Protein AF-A0A8S3K5B5-F1 (afdb_monomer)

InterPro domains:
  IPR002735 Translation initiation factor IF2/IF5 domain [PF01873] (2-99)
  IPR002735 Translation initiation factor IF2/IF5 domain [SM00653] (2-100)
  IPR016189 Translation initiation factor IF2/IF5, N-terminal [SSF100966] (2-68)
  IPR016190 Translation initiation factor IF2/IF5, zinc-binding [SSF75689] (65-104)
  IPR045196 Translation initiation factor IF2/IF5 [PTHR23001] (2-116)

Secondary structure (DSSP, 8-state):
-EEEETTHHHHHHHTTS-HHHHHHHHHHHHTS-EEE-SSSSSEEEES---HHHHHHHHHHHHHHHTS-TTT--S-EEEEEEE-TTS-EEEEEEETTT--EEE--TTT-HHHHHHHHH--

Nearest PDB structures (foldseek):
  8pj3-assembly1_z  TM=8.905E-01  e=2.184E-09  Homo sapiens
  8pj2-assembly1_z  TM=8.895E-01  e=2.322E-09  Homo sapiens
  6fyx-assembly1_m  TM=8.504E-01  e=1.045E-09  Saccharomyces cerevisiae S288C
  8cas-assembly1_m  TM=8.680E-01  e=4.035E-09  Saccharomyces cerevisiae W303
  2e9h-assembly1_A  TM=8.430E-01  e=4.035E-09  Homo sapiens

Organism: NCBI:txid392030

Sequence (119 aa):
MKTILINLSAIAKDLYRPPIYLAQFICYKLSAPVKPSKEQDGYFVNGAHACEKLQNFIYDFIDRYVICSKCDNPETKLSVNKDQKGD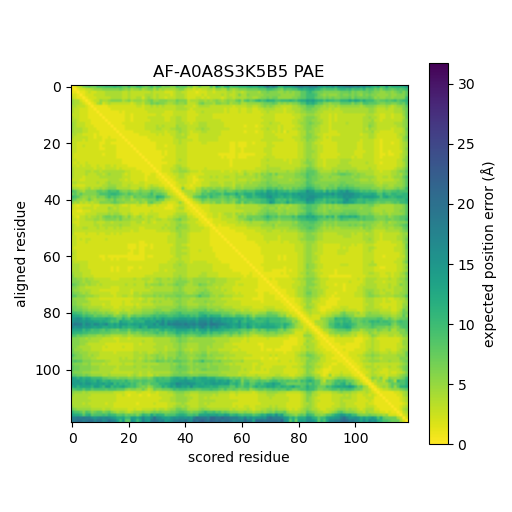VAVHQSCNACGHSRTMDRKADRLTQYIAKHLL

Structure (mmCIF, N/CA/C/O backbone):
data_AF-A0A8S3K5B5-F1
#
_entry.id   AF-A0A8S3K5B5-F1
#
loop_
_atom_site.group_PDB
_atom_site.id
_atom_site.type_symbol
_atom_site.label_atom_id
_atom_site.label_alt_id
_atom_site.label_comp_id
_atom_site.label_asym_id
_atom_site.label_entity_id
_atom_site.label_seq_id
_atom_site.pdbx_PDB_ins_code
_atom_site.Cartn_x
_atom_site.Cartn_y
_atom_site.Cartn_z
_atom_site.occupancy
_atom_site.B_iso_or_equiv
_atom_site.auth_seq_id
_atom_site.auth_comp_id
_atom_site.auth_asym_id
_atom_site.auth_atom_id
_atom_site.pdbx_PDB_model_num
ATOM 1 N N . MET A 1 1 ? 20.879 -6.084 -13.666 1.00 81.94 1 MET A N 1
ATOM 2 C CA . MET A 1 1 ? 19.693 -5.624 -14.426 1.00 81.94 1 MET A CA 1
ATOM 3 C C . MET A 1 1 ? 18.756 -4.870 -13.484 1.00 81.94 1 MET A C 1
ATOM 5 O O . MET A 1 1 ? 18.631 -5.293 -12.337 1.00 81.94 1 MET A O 1
ATOM 9 N N . LYS A 1 2 ? 18.170 -3.749 -13.929 1.00 86.75 2 LYS A N 1
ATOM 10 C CA . LYS A 1 2 ? 17.216 -2.922 -13.162 1.00 86.75 2 LYS A CA 1
ATOM 11 C C . LYS A 1 2 ? 15.865 -2.894 -13.883 1.00 86.75 2 LYS A C 1
ATOM 13 O O . LYS A 1 2 ? 15.857 -2.814 -15.107 1.00 86.75 2 LYS A O 1
ATOM 18 N N . THR A 1 3 ? 14.762 -2.943 -13.139 1.00 89.31 3 THR A N 1
ATOM 19 C CA . THR A 1 3 ? 13.406 -2.731 -13.673 1.00 89.31 3 THR A CA 1
ATOM 20 C C . THR A 1 3 ? 12.921 -1.354 -13.236 1.00 89.31 3 THR A C 1
ATOM 22 O O . THR A 1 3 ? 13.043 -1.011 -12.057 1.00 89.31 3 THR A O 1
ATOM 25 N N . ILE A 1 4 ? 12.403 -0.557 -14.173 1.00 87.12 4 ILE A N 1
ATOM 26 C CA . ILE A 1 4 ? 11.967 0.817 -13.906 1.00 87.12 4 ILE A CA 1
ATOM 27 C C . ILE A 1 4 ? 10.439 0.900 -13.974 1.00 87.12 4 ILE A C 1
ATOM 29 O O . ILE A 1 4 ? 9.824 0.467 -14.943 1.00 87.12 4 ILE A O 1
ATOM 33 N N . LEU A 1 5 ? 9.845 1.445 -12.918 1.00 87.25 5 LEU A N 1
ATOM 34 C CA . LEU A 1 5 ? 8.416 1.621 -12.684 1.00 87.25 5 LEU A CA 1
ATOM 35 C C . LEU A 1 5 ? 8.059 3.090 -12.949 1.00 87.25 5 LEU A C 1
ATOM 37 O O . LEU A 1 5 ? 7.979 3.904 -12.027 1.00 87.25 5 LEU A O 1
ATOM 41 N N . ILE A 1 6 ? 7.909 3.430 -14.228 1.00 85.31 6 ILE A N 1
ATOM 42 C CA . ILE A 1 6 ? 7.739 4.815 -14.704 1.00 85.31 6 ILE A CA 1
ATOM 43 C C . ILE A 1 6 ? 6.385 5.440 -14.343 1.00 85.31 6 ILE A C 1
ATOM 45 O O . ILE A 1 6 ? 6.285 6.641 -14.156 1.00 85.31 6 ILE A O 1
ATOM 49 N N . ASN A 1 7 ? 5.328 4.641 -14.217 1.00 86.31 7 ASN A N 1
ATOM 50 C CA . ASN A 1 7 ? 3.957 5.127 -14.026 1.00 86.31 7 ASN A CA 1
ATOM 51 C C . ASN A 1 7 ? 3.443 4.963 -12.590 1.00 86.31 7 ASN A C 1
ATOM 53 O O . ASN A 1 7 ? 2.275 5.232 -12.320 1.00 86.31 7 ASN A O 1
ATOM 57 N N . LEU A 1 8 ? 4.297 4.535 -11.656 1.00 89.38 8 LEU A N 1
ATOM 58 C CA . LEU A 1 8 ? 3.871 4.209 -10.296 1.00 89.38 8 LEU A CA 1
ATOM 59 C C . LEU A 1 8 ? 3.255 5.414 -9.567 1.00 89.38 8 LEU A C 1
ATOM 61 O O . LEU A 1 8 ? 2.247 5.276 -8.878 1.00 89.38 8 LEU A O 1
ATOM 65 N N . SER A 1 9 ? 3.860 6.594 -9.734 1.00 90.62 9 SER A N 1
ATOM 66 C CA . SER A 1 9 ? 3.399 7.837 -9.111 1.00 90.62 9 SER A CA 1
ATOM 67 C C . SER A 1 9 ? 2.030 8.267 -9.636 1.00 90.62 9 SER A C 1
ATOM 69 O O . SER A 1 9 ? 1.172 8.660 -8.848 1.00 90.62 9 SER A O 1
ATOM 71 N N . ALA A 1 10 ? 1.816 8.146 -10.950 1.00 91.94 10 ALA A N 1
ATOM 72 C CA . ALA A 1 10 ? 0.541 8.453 -11.594 1.00 91.94 10 ALA A CA 1
ATOM 73 C C . ALA A 1 10 ? -0.557 7.495 -11.110 1.00 91.94 10 ALA A C 1
ATOM 75 O O . ALA A 1 10 ? -1.579 7.948 -10.606 1.00 91.94 10 ALA A O 1
ATOM 76 N N . ILE A 1 11 ? -0.285 6.183 -11.131 1.00 93.00 11 ILE A N 1
ATOM 77 C CA . ILE A 1 11 ? -1.226 5.161 -10.650 1.00 93.00 11 ILE A CA 1
ATOM 78 C C . ILE A 1 11 ? -1.615 5.424 -9.194 1.00 93.00 11 ILE A C 1
ATOM 80 O O . ILE A 1 11 ? -2.793 5.434 -8.858 1.00 93.00 11 ILE A O 1
ATOM 84 N N . ALA A 1 12 ? -0.645 5.658 -8.309 1.00 92.94 12 ALA A N 1
ATOM 85 C CA . ALA A 1 12 ? -0.951 5.901 -6.904 1.00 92.94 12 ALA A CA 1
ATOM 86 C C . ALA A 1 12 ? -1.817 7.157 -6.711 1.00 92.94 12 ALA A C 1
ATOM 88 O O . ALA A 1 12 ? -2.752 7.139 -5.909 1.00 92.94 12 ALA A O 1
ATOM 89 N N . LYS A 1 13 ? -1.549 8.217 -7.485 1.00 92.25 13 LYS A N 1
ATOM 90 C CA . LYS A 1 13 ? -2.342 9.449 -7.473 1.00 92.25 13 LYS A CA 1
ATOM 91 C C . LYS A 1 13 ? -3.789 9.199 -7.906 1.00 92.25 13 LYS A C 1
ATOM 93 O O . LYS A 1 13 ? -4.690 9.672 -7.218 1.00 92.25 13 LYS A O 1
ATOM 98 N N . ASP A 1 14 ? -4.002 8.422 -8.964 1.00 94.00 14 ASP A N 1
ATOM 99 C CA . ASP A 1 14 ? -5.340 8.054 -9.451 1.00 94.00 14 ASP A CA 1
ATOM 100 C C . ASP A 1 14 ? -6.102 7.179 -8.442 1.00 94.00 14 ASP A C 1
ATOM 102 O O . ASP A 1 14 ? -7.322 7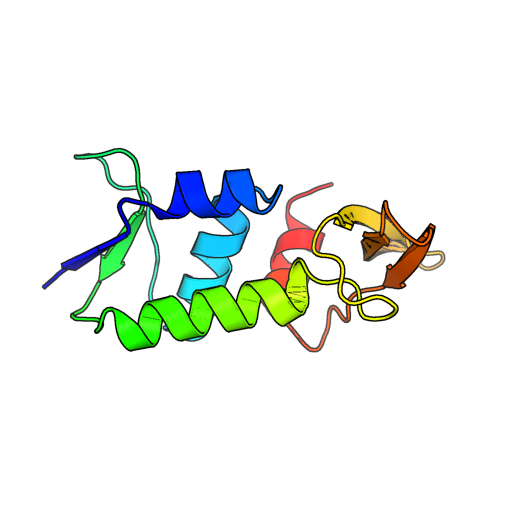.256 -8.328 1.00 94.00 14 ASP A O 1
ATOM 106 N N . LEU A 1 15 ? -5.378 6.399 -7.634 1.00 93.88 15 LEU A N 1
ATOM 107 C CA . LEU A 1 15 ? -5.932 5.613 -6.527 1.00 93.88 15 LEU A CA 1
ATOM 108 C C . LEU A 1 15 ? -6.119 6.424 -5.231 1.00 93.88 15 LEU A C 1
ATOM 110 O O . LEU A 1 15 ? -6.436 5.852 -4.186 1.00 93.88 15 LEU A O 1
ATOM 114 N N . TYR A 1 16 ? -5.884 7.740 -5.257 1.00 92.50 16 TYR A N 1
ATOM 115 C CA . TYR A 1 16 ? -5.894 8.612 -4.077 1.00 92.50 16 TYR A CA 1
ATOM 116 C C . TYR A 1 16 ? -5.008 8.077 -2.939 1.00 92.50 16 TYR A C 1
ATOM 118 O O . TYR A 1 16 ? -5.380 8.091 -1.758 1.00 92.50 16 TYR A O 1
ATOM 126 N N . ARG A 1 17 ? -3.826 7.559 -3.287 1.00 94.12 17 ARG A N 1
ATOM 127 C CA . ARG A 1 17 ? -2.818 7.072 -2.342 1.00 94.12 17 ARG A CA 1
ATOM 128 C C . ARG A 1 17 ? -1.467 7.745 -2.585 1.00 94.12 17 ARG A C 1
ATOM 130 O O . ARG A 1 17 ? -1.075 7.971 -3.726 1.00 94.12 17 ARG A O 1
ATOM 137 N N . PRO A 1 18 ? -0.700 8.028 -1.523 1.00 92.56 18 PRO A N 1
ATOM 138 C CA . PRO A 1 18 ? 0.690 8.433 -1.671 1.00 92.56 18 PRO A CA 1
ATOM 139 C C . PRO A 1 18 ? 1.502 7.388 -2.465 1.00 92.56 18 PRO A C 1
ATOM 141 O O . PRO A 1 18 ? 1.442 6.201 -2.121 1.00 92.56 18 PRO A O 1
ATOM 144 N N . PRO A 1 19 ? 2.320 7.796 -3.459 1.00 92.38 19 PRO A N 1
ATOM 145 C CA . PRO A 1 19 ? 3.162 6.886 -4.248 1.00 92.38 19 PRO A CA 1
ATOM 146 C C . PRO A 1 19 ? 4.049 5.962 -3.413 1.00 92.38 19 PRO A C 1
ATOM 148 O O . PRO A 1 19 ? 4.265 4.801 -3.764 1.00 92.38 19 PRO A O 1
ATOM 151 N N . ILE A 1 20 ? 4.503 6.450 -2.256 1.00 92.00 20 ILE A N 1
ATOM 152 C CA . ILE A 1 20 ? 5.332 5.685 -1.329 1.00 92.00 20 ILE A CA 1
ATOM 153 C C . ILE A 1 20 ? 4.639 4.420 -0.805 1.00 92.00 20 ILE A C 1
ATOM 155 O O . ILE A 1 20 ? 5.318 3.421 -0.591 1.00 92.00 20 ILE A O 1
ATOM 159 N N . TYR A 1 21 ? 3.310 4.400 -0.643 1.00 93.81 21 TYR A N 1
ATOM 160 C CA . TYR A 1 21 ? 2.618 3.196 -0.161 1.00 93.81 21 TYR A CA 1
ATOM 161 C C . TYR A 1 21 ? 2.650 2.084 -1.201 1.00 93.81 21 TYR A C 1
ATOM 163 O O . TYR A 1 21 ? 2.959 0.944 -0.864 1.00 93.81 21 TYR A O 1
ATOM 171 N N . LEU A 1 22 ? 2.391 2.421 -2.465 1.00 93.94 22 LEU A N 1
ATOM 172 C CA . LEU A 1 22 ? 2.446 1.458 -3.559 1.00 93.94 22 LEU A CA 1
ATOM 173 C C . LEU A 1 22 ? 3.887 0.975 -3.794 1.00 93.94 22 LEU A C 1
ATOM 175 O O . LEU A 1 22 ? 4.125 -0.2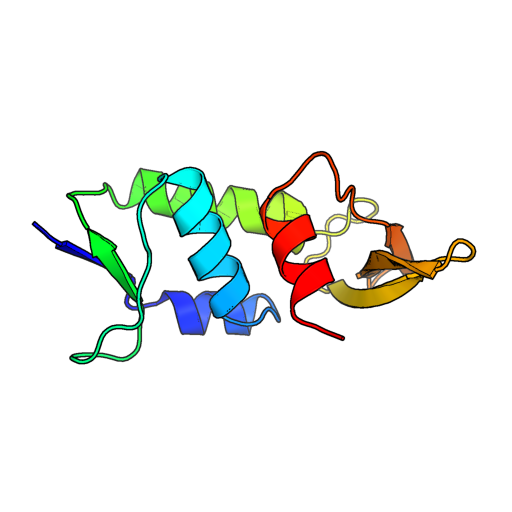25 -3.935 1.00 93.94 22 LEU A O 1
ATOM 179 N N . ALA A 1 23 ? 4.866 1.884 -3.745 1.00 93.56 23 ALA A N 1
ATOM 180 C CA . ALA A 1 23 ? 6.284 1.535 -3.851 1.00 93.56 23 ALA A CA 1
ATOM 181 C C . ALA A 1 23 ? 6.713 0.571 -2.735 1.00 93.56 23 ALA A C 1
ATOM 183 O O . ALA A 1 23 ? 7.386 -0.432 -2.986 1.00 93.56 23 ALA A O 1
ATOM 184 N N . GLN A 1 24 ? 6.276 0.841 -1.504 1.00 93.81 24 GLN A N 1
ATOM 185 C CA . GLN A 1 24 ? 6.613 0.023 -0.350 1.00 93.81 24 GLN A CA 1
ATOM 186 C C . GLN A 1 24 ? 5.874 -1.322 -0.346 1.00 93.81 24 GLN A C 1
ATOM 188 O O . GLN A 1 24 ? 6.452 -2.336 0.046 1.00 93.81 24 GLN A O 1
ATOM 193 N N . PHE A 1 25 ? 4.645 -1.372 -0.861 1.00 94.94 25 PHE A N 1
ATOM 194 C CA . PHE A 1 25 ? 3.933 -2.628 -1.090 1.00 94.94 25 PHE A CA 1
ATOM 195 C C . PHE A 1 25 ? 4.712 -3.547 -2.035 1.00 94.94 25 PHE A C 1
ATOM 197 O O . PHE A 1 25 ? 4.976 -4.705 -1.711 1.00 94.94 25 PHE A O 1
ATOM 204 N N . ILE A 1 26 ? 5.153 -3.007 -3.175 1.00 93.88 26 ILE A N 1
ATOM 205 C CA . ILE A 1 26 ? 5.958 -3.745 -4.154 1.00 93.88 26 ILE A CA 1
ATOM 206 C C . ILE A 1 26 ? 7.296 -4.174 -3.541 1.00 93.88 26 ILE A C 1
ATOM 208 O O . ILE A 1 26 ? 7.711 -5.316 -3.737 1.00 93.88 26 ILE A O 1
ATOM 212 N N . CYS A 1 27 ? 7.936 -3.311 -2.744 1.00 93.81 27 CYS A N 1
ATOM 213 C CA . CYS A 1 27 ? 9.156 -3.639 -2.001 1.00 93.81 27 CYS A CA 1
ATOM 214 C C . CYS A 1 27 ? 8.970 -4.889 -1.129 1.00 93.81 27 CYS A C 1
ATOM 216 O O . CYS A 1 27 ? 9.789 -5.810 -1.169 1.00 93.81 27 CYS A O 1
ATOM 218 N N . TYR A 1 28 ? 7.855 -4.975 -0.399 1.00 94.44 28 TYR A N 1
ATOM 219 C CA . TYR A 1 28 ? 7.544 -6.137 0.429 1.00 94.44 28 TYR A CA 1
ATOM 220 C C . TYR A 1 28 ? 7.204 -7.386 -0.384 1.00 94.44 28 TYR A C 1
ATOM 222 O O . TYR A 1 28 ? 7.686 -8.466 -0.044 1.00 94.44 28 TYR A O 1
ATOM 230 N N . LYS A 1 29 ? 6.430 -7.257 -1.467 1.00 93.94 29 LYS A N 1
ATOM 231 C CA . LYS A 1 29 ? 6.056 -8.391 -2.329 1.00 93.94 29 LYS A CA 1
ATOM 232 C C . LYS A 1 29 ? 7.249 -8.980 -3.080 1.00 93.94 29 LYS A C 1
ATOM 234 O O . LYS A 1 29 ? 7.327 -10.193 -3.250 1.00 93.94 29 LYS A O 1
ATOM 239 N N . LEU A 1 30 ? 8.194 -8.140 -3.494 1.00 92.81 30 LEU A N 1
ATOM 240 C CA . LEU A 1 30 ? 9.424 -8.566 -4.160 1.00 92.81 30 LEU A CA 1
ATOM 241 C C . LEU A 1 30 ? 10.555 -8.910 -3.190 1.00 92.81 30 LEU A C 1
ATOM 243 O O . LEU A 1 30 ? 11.551 -9.484 -3.621 1.00 92.81 30 LEU A O 1
ATOM 247 N N . SER A 1 31 ? 10.423 -8.552 -1.907 1.00 92.44 31 SER A N 1
ATOM 248 C CA . SER A 1 31 ? 11.519 -8.599 -0.927 1.00 92.44 31 SER A CA 1
ATOM 249 C C . SER A 1 31 ? 12.793 -7.922 -1.451 1.00 92.44 31 SER A C 1
ATOM 251 O O . SER A 1 31 ? 13.910 -8.374 -1.205 1.00 92.44 31 SER A O 1
ATOM 253 N N . ALA A 1 32 ? 12.613 -6.837 -2.207 1.00 92.44 32 ALA A N 1
ATOM 254 C CA . ALA A 1 32 ? 13.672 -6.113 -2.893 1.00 92.44 32 ALA A CA 1
ATOM 255 C C . ALA A 1 32 ? 13.453 -4.604 -2.728 1.00 92.44 32 ALA A C 1
ATOM 257 O O . ALA A 1 32 ? 12.321 -4.138 -2.854 1.00 92.44 32 ALA A O 1
ATOM 258 N N . PRO A 1 33 ? 14.513 -3.818 -2.476 1.00 91.12 33 PRO A N 1
ATOM 259 C CA . PRO A 1 33 ? 14.372 -2.390 -2.241 1.00 91.12 33 PRO A CA 1
ATOM 260 C C . PRO A 1 33 ? 13.874 -1.674 -3.500 1.00 91.12 33 PRO A C 1
ATOM 262 O O . PRO A 1 33 ? 14.506 -1.744 -4.557 1.00 91.12 33 PRO A O 1
ATOM 265 N N . VAL A 1 34 ? 12.770 -0.944 -3.350 1.00 92.38 34 VAL A N 1
ATOM 266 C CA . VAL A 1 34 ? 12.235 -0.019 -4.355 1.00 92.38 34 VAL A CA 1
ATOM 267 C C . VAL A 1 34 ? 12.711 1.387 -4.000 1.00 92.38 34 VAL A C 1
ATOM 269 O O . VAL A 1 34 ? 12.549 1.829 -2.863 1.00 92.38 34 VAL A O 1
ATOM 272 N N . LYS A 1 35 ? 13.338 2.085 -4.947 1.00 90.50 35 LYS A N 1
ATOM 273 C CA . LYS A 1 35 ? 13.935 3.411 -4.723 1.00 90.50 35 LYS A CA 1
ATOM 274 C C . LYS A 1 35 ? 13.444 4.413 -5.767 1.00 90.50 35 LYS A C 1
ATOM 276 O O . LYS A 1 35 ? 13.190 4.000 -6.895 1.00 90.50 35 LYS A O 1
ATOM 281 N N . PRO A 1 36 ? 13.340 5.711 -5.440 1.00 89.19 36 PRO A N 1
ATOM 282 C CA . PRO A 1 36 ? 13.071 6.739 -6.439 1.00 89.19 36 PRO A CA 1
ATOM 283 C C . PRO A 1 36 ? 14.154 6.736 -7.522 1.00 89.19 36 PRO A C 1
ATOM 285 O O . PRO A 1 36 ? 15.347 6.608 -7.225 1.00 89.19 36 PRO A O 1
ATOM 288 N N . SER A 1 37 ? 13.740 6.857 -8.776 1.00 85.94 37 SER A N 1
ATOM 289 C CA . SER A 1 37 ? 14.651 7.024 -9.902 1.00 85.94 37 SER A CA 1
ATOM 290 C C . SER A 1 37 ? 15.179 8.460 -9.938 1.00 85.94 37 SER A C 1
ATOM 292 O O . SER A 1 37 ? 14.433 9.410 -9.732 1.00 85.94 37 SER A O 1
ATOM 294 N N . LYS A 1 38 ? 16.484 8.620 -10.187 1.00 81.31 38 LYS A N 1
ATOM 295 C CA . LYS A 1 38 ? 17.112 9.940 -10.393 1.00 81.31 38 LYS A CA 1
ATOM 296 C C . LYS A 1 38 ? 17.023 10.419 -11.845 1.00 81.31 38 LYS A C 1
ATOM 298 O O . LYS A 1 38 ? 17.226 11.594 -12.108 1.00 81.31 38 LYS A O 1
ATOM 303 N N . GLU A 1 39 ? 16.787 9.492 -12.772 1.00 78.00 39 GLU A N 1
ATOM 304 C CA . GLU A 1 39 ? 16.850 9.722 -14.223 1.00 78.00 39 GLU A CA 1
ATOM 305 C C . GLU A 1 39 ? 15.486 10.128 -14.801 1.00 78.00 39 GLU A C 1
ATOM 307 O O . GLU A 1 39 ? 15.416 10.793 -15.826 1.00 78.00 39 GLU A O 1
ATOM 312 N N . GLN A 1 40 ? 14.399 9.709 -14.154 1.00 77.06 40 GLN A N 1
ATOM 313 C CA . GLN A 1 40 ? 13.022 9.904 -14.608 1.00 77.06 40 GLN A CA 1
ATOM 314 C C . GLN A 1 40 ? 12.078 9.867 -13.410 1.00 77.06 40 GLN A C 1
ATOM 316 O O . GLN A 1 40 ? 12.392 9.202 -12.420 1.00 77.06 40 GLN A O 1
ATOM 321 N N . ASP A 1 41 ? 10.938 10.551 -13.510 1.00 76.69 41 ASP A N 1
ATOM 322 C CA . ASP A 1 41 ? 9.914 10.552 -12.465 1.00 76.69 41 ASP A CA 1
ATOM 323 C C . ASP A 1 41 ? 9.301 9.150 -12.338 1.00 76.69 41 ASP A C 1
ATOM 325 O O . ASP A 1 41 ? 8.655 8.647 -13.254 1.00 76.69 41 ASP A O 1
ATOM 329 N N . GLY A 1 42 ? 9.599 8.465 -11.235 1.00 85.00 42 GLY A N 1
ATOM 330 C CA . GLY A 1 42 ? 9.217 7.074 -11.024 1.00 85.00 42 GLY A CA 1
ATOM 331 C C . GLY A 1 42 ? 10.119 6.358 -10.025 1.00 85.00 42 GLY A C 1
ATOM 332 O O . GLY A 1 42 ? 10.946 6.960 -9.336 1.00 85.00 42 GLY A O 1
ATOM 333 N N . TYR A 1 43 ? 9.974 5.038 -9.949 1.00 90.81 43 TYR A N 1
ATOM 334 C CA . TYR A 1 43 ? 10.735 4.192 -9.028 1.00 90.81 43 TYR A CA 1
ATOM 335 C C . TYR A 1 43 ? 11.517 3.128 -9.793 1.00 90.81 43 TYR A C 1
ATOM 337 O O . TYR A 1 43 ? 11.133 2.735 -10.886 1.00 90.81 43 TYR A O 1
ATOM 345 N N . PHE A 1 44 ? 12.604 2.618 -9.227 1.00 91.50 44 PHE A N 1
ATOM 346 C CA . PHE A 1 44 ? 13.302 1.451 -9.755 1.00 91.50 44 PHE A CA 1
ATOM 347 C C . PHE A 1 44 ? 13.448 0.372 -8.687 1.00 91.50 44 PHE A C 1
ATOM 349 O O . PHE A 1 44 ? 13.537 0.653 -7.489 1.00 91.50 44 PHE A O 1
ATOM 356 N N . VAL A 1 45 ? 13.502 -0.875 -9.147 1.00 92.50 45 VAL A N 1
ATOM 357 C CA . VAL A 1 45 ? 13.762 -2.056 -8.328 1.00 92.50 45 VAL A CA 1
ATOM 358 C C . VAL A 1 45 ? 14.868 -2.883 -8.971 1.00 92.50 45 VAL A C 1
ATOM 360 O O . VAL A 1 45 ? 14.955 -3.017 -10.197 1.00 92.50 45 VAL A O 1
ATOM 363 N N . ASN A 1 46 ? 15.752 -3.421 -8.136 1.00 90.75 46 ASN A N 1
ATOM 364 C CA . ASN A 1 46 ? 16.818 -4.296 -8.604 1.00 90.75 46 ASN A CA 1
ATOM 365 C C . ASN A 1 46 ? 16.250 -5.642 -9.073 1.00 90.75 46 ASN A C 1
ATOM 367 O O . ASN A 1 46 ? 15.324 -6.189 -8.471 1.00 90.75 46 ASN A O 1
ATOM 371 N N . GLY A 1 47 ? 16.846 -6.190 -10.131 1.00 89.00 47 GLY A N 1
ATOM 372 C CA . GLY A 1 47 ? 16.413 -7.438 -10.752 1.00 89.00 47 GLY A CA 1
ATOM 373 C C . GLY A 1 47 ? 15.565 -7.223 -12.004 1.00 89.00 47 GLY A C 1
ATOM 374 O O . GLY A 1 47 ? 15.161 -6.104 -12.332 1.00 89.00 47 GLY A O 1
ATOM 375 N N . ALA A 1 48 ? 15.345 -8.321 -12.720 1.00 89.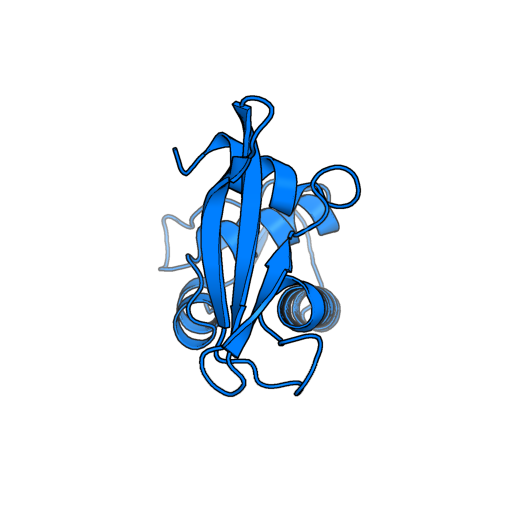44 48 ALA A N 1
ATOM 376 C CA . ALA A 1 48 ? 14.459 -8.390 -13.871 1.00 89.44 48 ALA A CA 1
ATOM 377 C C . ALA A 1 48 ? 13.093 -8.889 -13.396 1.00 89.44 48 ALA A C 1
ATOM 379 O O . ALA A 1 48 ? 12.978 -10.025 -12.938 1.00 89.44 48 ALA A O 1
ATOM 380 N N . HIS A 1 49 ? 12.074 -8.038 -13.479 1.00 90.81 49 HIS A N 1
ATOM 381 C CA . HIS A 1 49 ? 10.713 -8.390 -13.085 1.00 90.81 49 HIS A CA 1
ATOM 382 C C . HIS A 1 49 ? 9.791 -8.229 -14.285 1.00 90.81 49 HIS A C 1
ATOM 384 O O . HIS A 1 49 ? 9.790 -7.186 -14.934 1.00 90.81 49 HIS A O 1
ATOM 390 N N . ALA A 1 50 ? 9.016 -9.271 -14.582 1.00 91.19 50 ALA A N 1
ATOM 391 C CA . ALA A 1 50 ? 8.035 -9.229 -15.657 1.00 91.19 50 ALA A CA 1
ATOM 392 C C . ALA A 1 50 ? 6.917 -8.227 -15.334 1.00 91.19 50 ALA A C 1
ATOM 394 O O . ALA A 1 50 ? 6.494 -8.108 -14.180 1.00 91.19 50 ALA A O 1
ATOM 395 N N . CYS A 1 51 ? 6.414 -7.546 -16.366 1.00 89.31 51 CYS A N 1
ATOM 396 C CA . CYS A 1 51 ? 5.346 -6.556 -16.230 1.00 89.31 51 CYS A CA 1
ATOM 397 C C . CYS A 1 51 ? 4.084 -7.161 -15.591 1.00 89.31 51 CYS A C 1
ATOM 399 O O . CYS A 1 51 ? 3.552 -6.599 -14.640 1.00 89.31 51 CYS A O 1
ATOM 401 N N . GLU A 1 52 ? 3.677 -8.357 -16.025 1.00 93.38 52 GLU A N 1
ATOM 402 C CA . GLU A 1 52 ? 2.503 -9.075 -15.502 1.00 93.38 52 GLU A CA 1
ATOM 403 C C . GLU A 1 52 ? 2.579 -9.295 -13.986 1.00 93.38 52 GLU A C 1
ATOM 405 O O . GLU A 1 52 ? 1.626 -9.049 -13.250 1.00 93.38 52 GLU A O 1
ATOM 410 N N . LYS A 1 53 ? 3.755 -9.689 -13.483 1.00 93.00 53 LYS A N 1
ATOM 411 C CA . LYS A 1 53 ? 3.971 -9.890 -12.046 1.00 93.00 53 LYS A CA 1
ATOM 412 C C . LYS A 1 53 ? 3.810 -8.584 -11.266 1.00 93.00 53 LYS A C 1
ATOM 414 O O . LYS A 1 53 ? 3.233 -8.586 -10.182 1.00 93.00 53 LYS A O 1
ATOM 419 N N . LEU A 1 54 ? 4.319 -7.476 -11.805 1.00 92.25 54 LEU A N 1
ATOM 420 C CA . LEU A 1 54 ? 4.197 -6.156 -11.186 1.00 92.25 54 LEU A CA 1
ATOM 421 C C . LEU A 1 54 ? 2.749 -5.656 -11.206 1.00 92.25 54 LEU A C 1
ATOM 423 O O . LEU A 1 54 ? 2.281 -5.136 -10.197 1.00 92.25 54 LEU A O 1
ATOM 427 N N . GLN A 1 55 ? 2.029 -5.869 -12.308 1.00 92.69 55 GLN A N 1
ATOM 428 C CA . GLN A 1 55 ? 0.604 -5.552 -12.414 1.00 92.69 55 GLN A CA 1
ATOM 429 C C . GLN A 1 55 ? -0.221 -6.327 -11.386 1.00 92.69 55 GLN A C 1
ATOM 431 O O . GLN A 1 55 ? -1.017 -5.722 -10.675 1.00 92.69 55 GLN A O 1
ATOM 436 N N . ASN A 1 56 ? 0.041 -7.625 -11.210 1.00 95.62 56 ASN A N 1
ATOM 437 C CA . ASN A 1 56 ? -0.632 -8.432 -10.190 1.00 95.62 56 ASN A CA 1
ATOM 438 C C . ASN A 1 56 ? -0.443 -7.867 -8.776 1.00 95.62 56 ASN A C 1
ATOM 440 O O . ASN A 1 56 ? -1.377 -7.886 -7.981 1.00 95.62 56 ASN A O 1
ATOM 444 N N . PHE A 1 57 ? 0.728 -7.308 -8.454 1.00 95.06 57 PHE A N 1
ATOM 445 C CA . PHE A 1 57 ? 0.920 -6.631 -7.168 1.00 95.06 57 PHE A CA 1
ATOM 446 C C . PHE A 1 57 ? 0.156 -5.313 -7.061 1.00 95.06 57 PHE A C 1
ATOM 448 O O . PHE A 1 57 ? -0.275 -4.959 -5.969 1.00 95.06 57 PHE A O 1
ATOM 455 N N . ILE A 1 58 ? -0.027 -4.585 -8.160 1.00 94.06 58 ILE A N 1
ATOM 456 C CA . ILE A 1 58 ? -0.837 -3.364 -8.162 1.00 94.06 58 ILE A CA 1
ATOM 457 C C . ILE A 1 58 ? -2.312 -3.714 -7.932 1.00 94.06 58 ILE A C 1
ATOM 459 O O . ILE A 1 58 ? -2.945 -3.087 -7.089 1.00 94.06 58 ILE A O 1
ATOM 463 N N . TYR A 1 59 ? -2.841 -4.744 -8.596 1.00 95.12 59 TYR A N 1
ATOM 464 C CA . TYR A 1 59 ? -4.205 -5.224 -8.346 1.00 95.12 59 TYR A CA 1
ATOM 465 C C . TYR A 1 59 ? -4.386 -5.692 -6.900 1.00 95.12 59 TYR A C 1
ATOM 467 O O . TYR A 1 59 ? -5.304 -5.254 -6.214 1.00 95.12 59 TYR A O 1
ATOM 475 N N . ASP A 1 60 ? -3.429 -6.463 -6.385 1.00 95.44 60 ASP A N 1
ATOM 476 C CA . ASP A 1 60 ? -3.442 -6.922 -4.997 1.00 95.44 60 ASP A CA 1
ATOM 477 C C . ASP A 1 60 ? -3.383 -5.762 -3.980 1.00 95.44 60 ASP A C 1
ATOM 479 O O . ASP A 1 60 ? -3.941 -5.837 -2.884 1.00 95.44 60 ASP A O 1
ATOM 483 N N . PHE A 1 61 ? -2.717 -4.660 -4.335 1.00 95.62 61 PHE A N 1
ATOM 484 C CA . PHE A 1 61 ? -2.737 -3.431 -3.547 1.00 95.62 61 PHE A CA 1
ATOM 485 C C . PHE A 1 61 ? -4.109 -2.750 -3.597 1.00 95.62 61 PHE A C 1
ATOM 487 O O . PHE A 1 61 ? -4.603 -2.312 -2.558 1.00 95.62 61 PHE A O 1
ATOM 494 N N . ILE A 1 62 ? -4.724 -2.663 -4.778 1.00 95.88 62 ILE A N 1
ATOM 495 C CA . ILE A 1 62 ? -6.041 -2.046 -4.976 1.00 95.88 62 ILE A CA 1
ATOM 496 C C . ILE A 1 62 ? -7.098 -2.769 -4.136 1.00 95.88 62 ILE A C 1
ATOM 498 O O . ILE A 1 62 ? -7.780 -2.128 -3.332 1.00 95.88 62 ILE A O 1
ATOM 502 N N . ASP A 1 63 ? -7.163 -4.094 -4.232 1.00 94.44 63 ASP A N 1
ATOM 503 C CA . ASP A 1 63 ? -8.148 -4.909 -3.513 1.00 94.44 63 ASP A CA 1
ATOM 504 C C . ASP A 1 63 ? -8.027 -4.755 -1.991 1.00 94.44 63 ASP A C 1
ATOM 506 O O . ASP A 1 63 ? -9.020 -4.700 -1.261 1.00 94.44 63 ASP A O 1
ATOM 510 N N . ARG A 1 64 ? -6.794 -4.641 -1.482 1.00 92.31 64 ARG A N 1
ATOM 511 C CA . ARG A 1 64 ? -6.546 -4.554 -0.037 1.00 92.31 64 ARG A CA 1
ATOM 512 C C . ARG A 1 64 ? -6.671 -3.138 0.511 1.00 92.31 64 ARG A C 1
ATOM 514 O O . ARG A 1 64 ? -7.239 -2.959 1.585 1.00 92.31 64 ARG A O 1
ATOM 521 N N . TYR A 1 65 ? -6.122 -2.142 -0.181 1.00 93.62 65 TYR A N 1
ATOM 522 C CA . TYR A 1 65 ? -5.878 -0.802 0.368 1.00 93.62 65 TYR A CA 1
ATOM 523 C C . TYR A 1 65 ? -6.703 0.313 -0.271 1.00 93.62 65 TYR A C 1
ATOM 525 O O . TYR A 1 65 ? -6.664 1.449 0.221 1.00 93.62 65 TYR A O 1
ATOM 533 N N . VAL A 1 66 ? -7.438 0.021 -1.344 1.00 95.62 66 VAL A N 1
ATOM 534 C CA . VAL A 1 66 ? -8.209 1.018 -2.098 1.00 95.62 66 VAL A CA 1
ATOM 535 C C . VAL A 1 66 ? -9.692 0.673 -2.104 1.00 95.62 66 VAL A C 1
ATOM 537 O O . VAL A 1 66 ? -10.501 1.514 -1.726 1.00 95.62 66 VAL A O 1
ATOM 540 N N . ILE A 1 67 ? -10.058 -0.557 -2.446 1.00 95.31 67 ILE A N 1
ATOM 541 C CA . ILE A 1 67 ? -11.460 -0.961 -2.561 1.00 95.31 67 ILE A CA 1
ATOM 542 C C . ILE A 1 67 ? -12.126 -1.057 -1.180 1.00 95.31 67 ILE A C 1
ATOM 544 O O . ILE A 1 67 ? -11.523 -1.477 -0.185 1.00 95.31 67 ILE A O 1
ATOM 548 N N . CYS A 1 68 ? -13.382 -0.613 -1.102 1.00 96.00 68 CYS A N 1
ATOM 549 C CA . CYS A 1 68 ? -14.222 -0.770 0.078 1.00 96.00 68 CYS A CA 1
ATOM 550 C C . CYS A 1 68 ? -14.756 -2.203 0.185 1.00 96.00 68 CYS A C 1
ATOM 552 O O . CYS A 1 68 ? -15.482 -2.647 -0.691 1.00 96.00 68 CYS A O 1
ATOM 554 N N . SER A 1 69 ? -14.549 -2.875 1.319 1.00 93.44 69 SER A N 1
ATOM 555 C CA . SER A 1 69 ? -15.043 -4.245 1.554 1.00 93.44 69 SER A CA 1
ATOM 556 C C . SER A 1 69 ? -16.564 -4.410 1.670 1.00 93.44 69 SER A C 1
ATOM 558 O O . SER A 1 69 ? -17.024 -5.502 1.988 1.00 93.44 69 SER A O 1
ATOM 560 N N . LYS A 1 70 ? -17.344 -3.332 1.530 1.00 95.75 70 LYS A N 1
ATOM 561 C CA . LYS A 1 70 ? -18.810 -3.370 1.638 1.00 95.75 70 LYS A CA 1
ATOM 562 C C . LYS A 1 70 ? -19.512 -3.126 0.303 1.00 95.75 70 LYS A C 1
ATOM 564 O O . LYS A 1 70 ? -20.551 -3.726 0.062 1.00 95.75 70 LYS A O 1
ATOM 569 N N . CYS A 1 71 ? -19.011 -2.195 -0.504 1.00 96.06 71 CYS A N 1
ATOM 570 C CA . CYS A 1 71 ? -19.665 -1.764 -1.744 1.00 96.06 71 CYS A CA 1
ATOM 571 C C . CYS A 1 71 ? -18.735 -1.779 -2.962 1.00 96.06 71 CYS A C 1
ATOM 573 O O . CYS A 1 71 ? -19.100 -1.231 -3.996 1.00 96.06 71 CYS A O 1
ATOM 575 N N . ASP A 1 72 ? -17.522 -2.311 -2.807 1.00 95.31 72 ASP A N 1
ATOM 576 C CA . ASP A 1 72 ? -16.502 -2.459 -3.847 1.00 95.31 72 ASP A CA 1
ATOM 577 C C . ASP A 1 72 ? -16.097 -1.163 -4.574 1.00 95.31 72 ASP A C 1
ATOM 579 O O . ASP A 1 72 ? -15.441 -1.179 -5.613 1.00 95.31 72 ASP A O 1
ATOM 583 N N . ASN A 1 73 ? -16.427 -0.006 -3.997 1.00 94.81 73 ASN A N 1
ATOM 584 C CA . ASN A 1 73 ? -16.061 1.288 -4.556 1.00 94.81 73 ASN A CA 1
ATOM 585 C C . ASN A 1 73 ? -14.602 1.651 -4.180 1.00 94.81 73 ASN A C 1
ATOM 587 O O . ASN A 1 73 ? -14.240 1.539 -3.000 1.00 94.81 73 ASN A O 1
ATOM 591 N N . PRO A 1 74 ? -13.763 2.096 -5.139 1.00 94.31 74 PRO A N 1
ATOM 592 C CA . PRO A 1 74 ? -12.365 2.467 -4.894 1.00 94.31 74 PRO A CA 1
ATOM 593 C C . PRO A 1 74 ? -12.188 3.823 -4.189 1.00 94.31 74 PRO A C 1
ATOM 595 O O . PRO A 1 74 ? -11.094 4.136 -3.717 1.00 94.31 74 PRO A O 1
ATOM 598 N N . GLU A 1 75 ? -13.238 4.637 -4.074 1.00 93.50 75 GLU A N 1
ATOM 599 C CA . GLU A 1 75 ? -13.197 5.946 -3.420 1.00 93.50 75 GLU A CA 1
ATOM 600 C C . GLU A 1 75 ? -13.199 5.814 -1.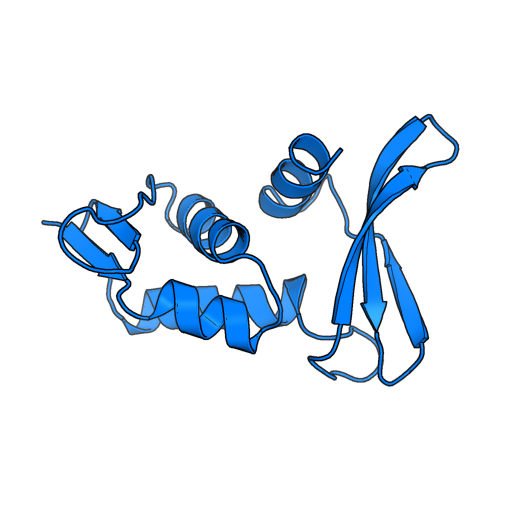893 1.00 93.50 75 GLU A C 1
ATOM 602 O O . GLU A 1 75 ? -14.200 6.011 -1.192 1.00 93.50 75 GLU A O 1
ATOM 607 N N . THR A 1 76 ? -12.032 5.481 -1.355 1.00 95.62 76 THR A N 1
ATOM 608 C CA . THR A 1 76 ? -11.809 5.367 0.084 1.00 95.62 76 THR A CA 1
ATOM 609 C C . THR A 1 76 ? -10.645 6.237 0.539 1.00 95.62 76 THR A C 1
ATOM 611 O O . THR A 1 76 ? -9.720 6.528 -0.222 1.00 95.62 76 THR A O 1
ATOM 614 N N . LYS A 1 77 ? -10.653 6.632 1.810 1.00 93.88 77 LYS A N 1
ATOM 615 C CA . LYS A 1 77 ? -9.574 7.376 2.466 1.00 93.88 77 LYS A CA 1
ATOM 616 C C . LYS A 1 77 ? -8.934 6.519 3.548 1.00 93.88 77 LYS A C 1
ATOM 618 O O . LYS A 1 77 ? -9.629 5.780 4.238 1.00 93.88 77 LYS A O 1
ATOM 623 N N . LEU A 1 78 ? -7.615 6.636 3.697 1.00 92.38 78 LEU A N 1
ATOM 624 C CA . LEU A 1 78 ? -6.886 6.065 4.827 1.00 92.38 78 LEU A CA 1
ATOM 625 C C . LEU A 1 78 ? -6.594 7.163 5.849 1.00 92.38 78 LEU A C 1
ATOM 627 O O . LEU A 1 78 ? -6.125 8.238 5.483 1.00 92.38 78 LEU A O 1
ATOM 631 N N . SER A 1 79 ? -6.846 6.879 7.121 1.00 90.81 79 SER A N 1
ATOM 632 C CA . SER A 1 79 ? -6.531 7.758 8.247 1.00 90.81 79 SER A CA 1
ATOM 633 C C . SER A 1 79 ? -5.810 6.975 9.333 1.00 90.81 79 SER A C 1
ATOM 635 O O . SER A 1 79 ? -6.141 5.815 9.580 1.00 90.81 79 SER A O 1
ATOM 637 N N . VA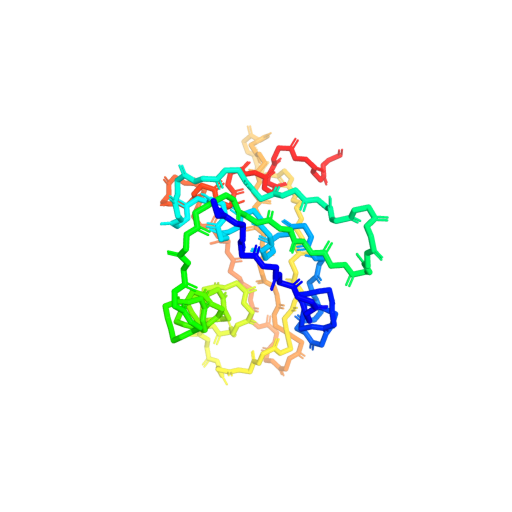L A 1 80 ? -4.854 7.608 10.002 1.00 89.69 80 VAL A N 1
ATOM 638 C CA . VAL A 1 80 ? -4.102 7.002 11.101 1.00 89.69 80 VAL A CA 1
ATOM 639 C C . VAL A 1 80 ? -4.512 7.678 12.399 1.00 89.69 80 VAL A C 1
ATOM 641 O O . VAL A 1 80 ? -4.381 8.889 12.524 1.00 89.69 80 VAL A O 1
ATOM 644 N N . ASN A 1 81 ? -5.020 6.897 13.350 1.00 87.88 81 ASN A N 1
ATOM 645 C CA . ASN A 1 81 ? -5.473 7.384 14.651 1.00 87.88 81 ASN A CA 1
ATOM 646 C C . ASN A 1 81 ? -4.885 6.516 15.763 1.00 87.88 81 ASN A C 1
ATOM 648 O O . ASN A 1 81 ? -4.501 5.370 15.533 1.00 87.88 81 ASN A O 1
ATOM 652 N N . LYS A 1 82 ? -4.840 7.045 16.985 1.00 84.81 82 LYS A N 1
ATOM 653 C CA . LYS A 1 82 ? -4.593 6.220 18.170 1.00 84.81 82 LYS A CA 1
ATOM 654 C C . LYS A 1 82 ? -5.904 5.563 18.588 1.00 84.81 82 LYS A C 1
ATOM 656 O O . LYS A 1 82 ? -6.935 6.231 18.647 1.00 84.81 82 LYS A O 1
ATOM 661 N N . ASP A 1 83 ? -5.865 4.269 18.854 1.00 77.56 83 ASP A N 1
ATOM 662 C CA . ASP A 1 83 ? -6.981 3.559 19.454 1.00 77.56 83 ASP A CA 1
ATOM 663 C C . ASP A 1 83 ? -7.095 3.881 20.956 1.00 77.56 83 ASP A C 1
ATOM 665 O O . ASP A 1 83 ? -6.287 4.613 21.536 1.00 77.56 83 ASP A O 1
ATOM 669 N N . GLN A 1 84 ? -8.116 3.323 21.607 1.00 73.88 84 GLN A N 1
ATOM 670 C CA . GLN A 1 84 ? -8.385 3.550 23.032 1.00 73.88 84 GLN A CA 1
ATOM 671 C C . GLN A 1 84 ? -7.268 3.045 23.961 1.00 73.88 84 GLN A C 1
ATOM 673 O O . GLN A 1 84 ? -7.196 3.467 25.111 1.00 73.88 84 GLN A O 1
ATOM 678 N N . LYS A 1 85 ? -6.401 2.146 23.481 1.00 76.31 85 LYS A N 1
ATOM 679 C CA . LYS A 1 85 ? -5.250 1.605 24.217 1.00 76.31 85 LYS A CA 1
ATOM 680 C C . LYS A 1 85 ? -3.973 2.410 23.951 1.00 76.31 85 LYS A C 1
ATOM 682 O O . LYS A 1 85 ? -2.928 2.090 24.509 1.00 76.31 85 LYS A O 1
ATOM 687 N N . GLY A 1 86 ? -4.059 3.459 23.130 1.00 74.62 86 GLY A N 1
ATOM 688 C CA . GLY A 1 86 ? -2.931 4.287 22.715 1.0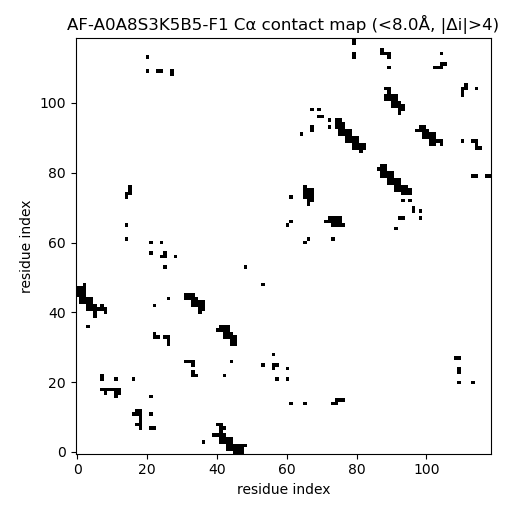0 74.62 86 GLY A CA 1
ATOM 689 C C . GLY A 1 86 ? -2.123 3.697 21.556 1.00 74.62 86 GLY A C 1
ATOM 690 O O . GLY A 1 86 ? -1.121 4.296 21.162 1.00 74.62 86 GLY A O 1
ATOM 691 N N . ASP A 1 87 ? -2.549 2.563 20.994 1.00 80.06 87 ASP A N 1
ATOM 692 C CA . ASP A 1 87 ? -1.908 1.921 19.851 1.00 80.06 87 ASP A CA 1
ATOM 693 C C . ASP A 1 87 ? -2.303 2.618 18.547 1.00 80.06 87 ASP A C 1
ATOM 695 O O . ASP A 1 87 ? -3.440 3.036 18.350 1.00 80.06 87 ASP A O 1
ATOM 699 N N . VAL A 1 88 ? -1.361 2.732 17.611 1.00 84.81 88 VAL A N 1
ATOM 700 C CA . VAL A 1 88 ? -1.638 3.359 16.315 1.00 84.81 88 VAL A CA 1
ATOM 701 C C . VAL A 1 88 ? -2.385 2.387 15.405 1.00 84.81 88 VAL A C 1
ATOM 703 O O . VAL A 1 88 ? -1.866 1.316 15.067 1.00 84.81 88 VAL A O 1
ATOM 706 N N . ALA A 1 89 ? -3.583 2.787 14.991 1.00 87.06 89 ALA A N 1
ATOM 707 C CA . ALA A 1 89 ? -4.477 2.061 14.108 1.00 87.06 89 ALA A CA 1
ATOM 708 C C . ALA A 1 89 ? -4.651 2.800 12.774 1.00 87.06 89 ALA A C 1
ATOM 710 O O . ALA A 1 89 ? -4.770 4.025 12.712 1.00 87.06 89 ALA A O 1
ATOM 711 N N . VAL A 1 90 ? -4.677 2.030 11.687 1.00 91.06 90 VAL A N 1
ATOM 712 C CA . VAL A 1 90 ? -4.978 2.534 10.345 1.00 91.06 90 VAL A CA 1
ATOM 713 C C . VAL A 1 90 ? -6.439 2.226 10.057 1.00 91.06 90 VAL A C 1
ATOM 715 O O . VAL A 1 90 ? -6.854 1.070 10.114 1.00 91.06 90 VAL A O 1
ATOM 718 N N . HIS A 1 91 ? -7.215 3.245 9.723 1.00 92.44 91 HIS A N 1
ATOM 719 C CA . HIS A 1 91 ? -8.617 3.116 9.354 1.00 92.44 91 HIS A CA 1
ATOM 720 C C . HIS A 1 91 ? -8.798 3.431 7.876 1.00 92.44 91 HIS A C 1
ATOM 722 O O . HIS A 1 91 ? -8.157 4.337 7.348 1.00 92.44 91 HIS A O 1
ATOM 728 N N . GLN A 1 92 ? -9.691 2.694 7.226 1.00 94.38 92 GLN A N 1
ATOM 729 C CA . GLN A 1 92 ? -10.175 2.999 5.889 1.00 94.38 92 GLN A CA 1
ATOM 730 C C . GLN A 1 92 ? -11.635 3.423 5.988 1.00 94.38 92 GLN A C 1
ATOM 732 O O . GLN A 1 92 ? -12.443 2.677 6.539 1.00 94.38 92 GLN A O 1
ATOM 737 N N . SER A 1 93 ? -11.975 4.580 5.43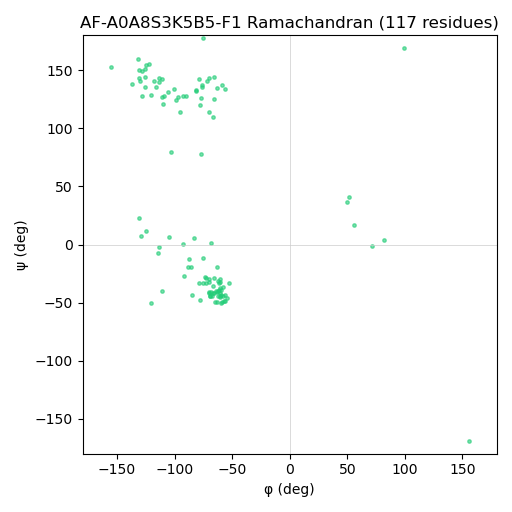0 1.00 95.38 93 SER A N 1
ATOM 738 C CA . SER A 1 93 ? -13.347 5.077 5.320 1.00 95.38 93 SER A CA 1
ATOM 739 C C . SER A 1 93 ? -13.753 5.195 3.854 1.00 95.38 93 SER A C 1
ATOM 741 O O . SER A 1 93 ? -12.981 5.653 3.014 1.00 95.38 93 SER A O 1
ATOM 743 N N . CYS A 1 94 ? -14.956 4.741 3.520 1.00 96.94 94 CYS A N 1
ATOM 744 C CA . CYS A 1 94 ? -15.503 4.820 2.171 1.00 96.94 94 CYS A CA 1
ATOM 745 C C . CYS A 1 94 ? -16.331 6.092 1.994 1.00 96.94 94 CYS A C 1
ATOM 747 O O . CYS A 1 94 ? -17.260 6.330 2.767 1.00 96.94 94 CYS A O 1
ATOM 749 N N . ASN A 1 95 ? -16.039 6.866 0.946 1.00 94.56 95 ASN A N 1
ATOM 750 C CA . ASN A 1 95 ? -16.795 8.080 0.638 1.00 94.56 95 ASN A CA 1
ATOM 751 C C . ASN A 1 95 ? -18.179 7.762 0.052 1.00 94.56 95 ASN A C 1
ATOM 753 O O . ASN A 1 95 ? -19.106 8.542 0.238 1.00 94.56 95 ASN A O 1
ATOM 757 N N . ALA A 1 96 ? -18.333 6.617 -0.621 1.00 95.12 96 ALA A N 1
ATOM 758 C CA . ALA A 1 96 ? -19.580 6.247 -1.285 1.00 95.12 96 ALA A CA 1
ATOM 759 C C . ALA A 1 96 ? -20.654 5.723 -0.313 1.00 95.12 96 ALA A C 1
ATOM 761 O O . ALA A 1 96 ? -21.802 6.148 -0.378 1.00 95.12 96 ALA A O 1
ATOM 762 N N . CYS A 1 97 ? -20.304 4.798 0.593 1.00 96.38 97 CYS A N 1
ATOM 763 C CA . CYS A 1 97 ? -21.280 4.153 1.489 1.00 96.38 97 CYS A CA 1
ATOM 764 C C . CYS A 1 97 ? -21.114 4.494 2.980 1.00 96.38 97 CYS A C 1
ATOM 766 O O . CYS A 1 97 ? -21.859 3.972 3.811 1.00 96.38 97 CYS A O 1
ATOM 768 N N . GLY A 1 98 ? -20.106 5.294 3.344 1.00 94.56 98 GLY A N 1
ATOM 769 C CA . GLY A 1 98 ? -19.802 5.662 4.732 1.00 94.56 98 GLY A CA 1
ATOM 770 C C . GLY A 1 98 ? -19.218 4.535 5.593 1.00 94.56 98 GLY A C 1
ATOM 771 O O . GLY A 1 98 ? -18.903 4.753 6.763 1.00 94.56 98 GLY A O 1
ATOM 772 N N . HIS A 1 99 ? -19.050 3.323 5.051 1.00 95.81 99 HIS A N 1
ATOM 773 C CA . HIS A 1 99 ? -18.464 2.215 5.799 1.00 95.81 99 HIS A CA 1
ATOM 774 C C . HIS A 1 99 ? -17.021 2.530 6.191 1.00 95.81 99 HIS A C 1
ATOM 776 O O . HIS A 1 99 ? -16.232 2.998 5.369 1.00 95.81 99 HIS A O 1
ATOM 782 N N . SER A 1 100 ? -16.682 2.240 7.444 1.00 93.00 100 SER A N 1
ATOM 783 C CA . SER A 1 100 ? -15.333 2.396 7.970 1.00 93.00 100 SER A CA 1
ATOM 784 C C . SER A 1 100 ? -14.868 1.085 8.581 1.00 93.00 100 SER A C 1
ATOM 786 O O . SER A 1 100 ? -15.620 0.439 9.311 1.00 93.00 100 SER A O 1
ATOM 788 N N . ARG A 1 101 ? -13.625 0.701 8.291 1.00 91.81 101 ARG A N 1
ATOM 789 C CA . ARG A 1 101 ? -12.983 -0.488 8.857 1.00 91.81 101 ARG A CA 1
ATOM 790 C C . ARG A 1 101 ? -11.604 -0.155 9.402 1.00 91.81 101 ARG A C 1
ATOM 792 O O . ARG A 1 101 ? -10.917 0.727 8.890 1.00 91.81 101 ARG A O 1
ATOM 799 N N . THR A 1 102 ? -11.190 -0.892 10.421 1.00 91.31 102 THR A N 1
ATOM 800 C CA . THR A 1 102 ? -9.818 -0.854 10.929 1.00 91.31 102 THR A CA 1
ATOM 801 C C . THR A 1 102 ? -8.999 -1.906 10.193 1.00 91.31 102 THR A C 1
ATOM 803 O O . THR A 1 102 ? -9.400 -3.065 10.118 1.00 91.31 102 THR A O 1
ATOM 806 N N . MET A 1 103 ? -7.865 -1.503 9.630 1.00 89.25 103 MET A N 1
ATOM 807 C CA . MET A 1 103 ? -6.952 -2.392 8.918 1.00 89.25 103 MET A CA 1
ATOM 808 C C . MET A 1 103 ? -6.148 -3.220 9.923 1.00 89.25 103 MET A C 1
ATOM 810 O O . MET A 1 103 ? -5.628 -2.682 10.904 1.00 89.25 103 MET A O 1
ATOM 814 N N . ASP A 1 104 ? -6.002 -4.521 9.668 1.00 81.81 104 ASP A N 1
ATOM 815 C CA . ASP A 1 104 ? -5.205 -5.390 10.534 1.00 81.81 104 ASP A CA 1
ATOM 816 C C . ASP A 1 104 ? -3.708 -5.067 10.398 1.00 81.81 104 ASP A C 1
ATOM 818 O O . ASP A 1 104 ? -3.078 -5.265 9.354 1.00 81.81 104 ASP A O 1
ATOM 822 N N . ARG A 1 105 ? -3.125 -4.560 11.487 1.00 73.56 105 ARG A N 1
ATOM 823 C CA . ARG A 1 105 ? -1.701 -4.228 11.587 1.00 73.56 105 ARG A CA 1
ATOM 824 C C . ARG A 1 105 ? -0.813 -5.472 11.666 1.00 73.56 105 ARG A C 1
ATOM 826 O O . ARG A 1 105 ? 0.342 -5.410 11.259 1.00 73.56 105 ARG A O 1
ATOM 833 N N . LYS A 1 106 ? -1.290 -6.594 12.205 1.00 72.94 106 LYS A N 1
ATOM 834 C CA . LYS A 1 106 ? -0.464 -7.803 12.369 1.00 72.94 106 LYS A CA 1
ATOM 835 C C . LYS A 1 106 ? -0.328 -8.572 11.061 1.00 72.94 106 LYS A C 1
ATOM 837 O O . LYS A 1 106 ? 0.733 -9.138 10.813 1.00 72.94 106 LYS A O 1
ATOM 842 N N . ALA A 1 107 ? -1.365 -8.542 10.228 1.00 75.12 107 ALA A N 1
ATOM 843 C CA . ALA A 1 107 ? -1.405 -9.305 8.988 1.00 75.12 107 ALA A CA 1
ATOM 844 C C . ALA A 1 107 ? -0.540 -8.716 7.861 1.00 75.12 107 ALA A C 1
ATOM 846 O O . ALA A 1 107 ? 0.016 -9.481 7.075 1.00 75.12 107 ALA A O 1
ATOM 847 N N . ASP A 1 108 ? -0.394 -7.386 7.770 1.00 84.00 108 ASP A N 1
ATOM 848 C CA . ASP A 1 108 ? 0.254 -6.756 6.611 1.00 84.00 108 ASP A CA 1
ATOM 849 C C . ASP A 1 108 ? 1.386 -5.783 6.985 1.00 84.00 108 ASP A C 1
ATOM 851 O O . ASP A 1 108 ? 1.221 -4.845 7.773 1.00 84.00 108 ASP A O 1
ATOM 855 N N . ARG A 1 109 ? 2.558 -5.994 6.369 1.00 90.19 109 ARG A N 1
ATOM 856 C CA . ARG A 1 109 ? 3.760 -5.165 6.540 1.00 90.19 109 ARG A CA 1
ATOM 857 C C . ARG A 1 109 ? 3.528 -3.719 6.106 1.00 90.19 109 ARG A C 1
ATOM 859 O O . ARG A 1 109 ? 4.099 -2.818 6.721 1.00 90.19 109 ARG A O 1
ATOM 866 N N . LEU A 1 110 ? 2.692 -3.475 5.094 1.00 92.56 110 LEU A N 1
ATOM 867 C CA . LEU A 1 110 ? 2.381 -2.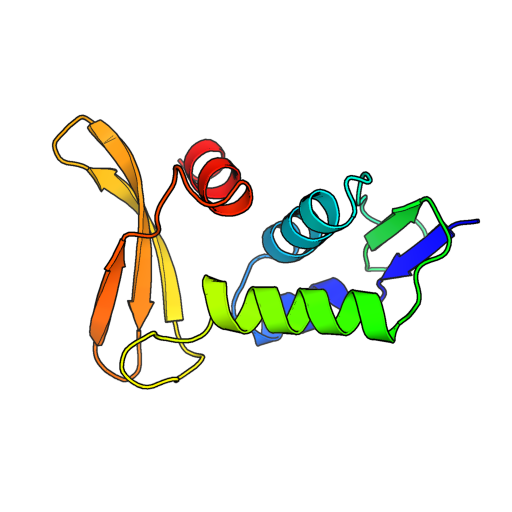111 4.677 1.00 92.56 110 LEU A CA 1
ATOM 868 C C . LEU A 1 110 ? 1.533 -1.389 5.727 1.00 92.56 110 LEU A C 1
ATOM 870 O O . LEU A 1 110 ? 1.831 -0.242 6.051 1.00 92.56 110 LEU A O 1
ATOM 874 N N . THR A 1 111 ? 0.546 -2.054 6.331 1.00 91.31 111 THR A N 1
ATOM 875 C CA . THR A 1 111 ? -0.244 -1.456 7.422 1.00 91.31 111 THR A CA 1
ATOM 876 C C . THR A 1 111 ? 0.653 -1.067 8.604 1.00 91.31 111 THR A C 1
ATOM 878 O O . THR A 1 111 ? 0.486 0.007 9.179 1.00 91.31 111 THR A O 1
ATOM 881 N N . GLN A 1 112 ? 1.659 -1.888 8.931 1.00 90.38 112 GLN A N 1
ATOM 882 C CA . GLN A 1 112 ? 2.656 -1.557 9.961 1.00 90.38 112 GLN A CA 1
ATOM 883 C C . GLN A 1 112 ? 3.509 -0.343 9.593 1.00 90.38 112 GLN A C 1
ATOM 885 O O . GLN A 1 112 ? 3.821 0.466 10.464 1.00 90.38 112 GLN A O 1
ATOM 890 N N . TYR A 1 113 ? 3.904 -0.229 8.325 1.00 91.56 113 TYR A N 1
ATOM 891 C CA . TYR A 1 113 ? 4.660 0.914 7.821 1.00 91.56 113 TYR A CA 1
ATOM 892 C C . TYR A 1 113 ? 3.844 2.209 7.920 1.00 91.56 113 TYR A C 1
ATOM 894 O O . TYR A 1 113 ? 4.310 3.183 8.505 1.00 91.56 113 TYR A O 1
ATOM 902 N N . ILE A 1 114 ? 2.599 2.186 7.435 1.00 91.06 114 ILE A N 1
ATOM 903 C CA . ILE A 1 114 ? 1.654 3.311 7.492 1.00 91.06 114 ILE A CA 1
ATOM 904 C C . ILE A 1 114 ? 1.453 3.758 8.948 1.00 91.06 114 ILE A C 1
ATOM 906 O O . ILE A 1 114 ? 1.627 4.932 9.260 1.00 91.06 114 ILE A O 1
ATOM 910 N N . ALA A 1 115 ? 1.193 2.822 9.866 1.00 87.38 115 ALA A N 1
ATOM 911 C CA . ALA A 1 115 ? 1.005 3.133 11.284 1.00 87.38 115 ALA A CA 1
ATOM 912 C C . ALA A 1 115 ? 2.233 3.793 11.944 1.00 87.38 115 ALA A C 1
ATOM 914 O O . ALA A 1 115 ? 2.086 4.550 12.896 1.00 87.38 115 ALA A O 1
ATOM 915 N N . LYS A 1 116 ? 3.453 3.510 11.473 1.00 82.81 116 LYS A N 1
ATOM 916 C CA . LYS A 1 116 ? 4.688 4.041 12.072 1.00 82.81 116 LYS A CA 1
ATOM 917 C C . LYS A 1 116 ? 5.119 5.398 11.520 1.00 82.81 116 LYS A C 1
ATOM 919 O O . LYS A 1 116 ? 5.997 6.009 12.121 1.00 82.81 116 LYS A O 1
ATOM 924 N N . HIS A 1 117 ? 4.640 5.813 10.349 1.00 74.81 117 HIS A N 1
ATOM 925 C CA . HIS A 1 117 ? 5.241 6.924 9.590 1.00 74.81 117 HIS A CA 1
ATOM 926 C C . HIS A 1 117 ? 4.252 8.050 9.247 1.00 74.81 117 HIS A C 1
ATOM 928 O O . HIS A 1 117 ? 4.573 8.909 8.432 1.00 74.81 117 HIS A O 1
ATOM 934 N N . LEU A 1 118 ? 3.054 8.047 9.842 1.00 66.69 118 LEU A N 1
ATOM 935 C CA . LEU A 1 118 ? 1.992 9.039 9.596 1.00 66.69 118 LEU A CA 1
ATOM 936 C C . LEU A 1 118 ? 1.398 9.630 10.883 1.00 66.69 118 LEU A C 1
ATOM 938 O O . LEU A 1 118 ? 0.261 10.100 10.869 1.00 66.69 118 LEU A O 1
ATOM 942 N N . LEU A 1 119 ? 2.149 9.579 11.984 1.00 52.34 119 LEU A N 1
ATOM 943 C CA . LEU A 1 119 ? 1.882 10.405 13.162 1.00 52.34 119 LEU A CA 1
ATOM 944 C C . LEU A 1 119 ? 2.745 11.661 13.127 1.00 52.34 119 LEU A C 1
ATOM 946 O O . LEU A 1 119 ? 3.929 11.526 12.743 1.00 52.34 119 LEU A O 1
#

Solvent-accessible surface area (backbone atoms only — not comparable to full-atom values): 6910 Å² total; per-residue (Å²): 107,72,33,76,40,62,57,50,50,58,53,22,52,77,53,68,39,64,40,65,57,59,46,49,44,51,18,61,77,66,74,41,72,55,42,77,43,93,89,49,78,30,34,31,33,76,41,86,68,60,67,67,64,54,50,52,52,51,52,57,44,38,64,70,77,25,35,32,98,85,77,68,45,53,59,36,47,79,48,69,45,67,45,98,87,67,48,66,39,39,32,41,36,25,75,84,79,67,53,68,50,75,55,63,52,86,83,33,74,56,48,44,49,54,44,71,72,66,123

Foldseek 3Di:
DKDWFQCLCVLCVVLVHHSVLLQVLVCVVVVWHWAADPVHGGIMTPDDDDPVVSVVSSVVCQVQPQADPPPRDRQKDWDWDQDPVRQIWIKIAHPPPRDIDTHDCVPDPSRVVCSVPPD

Mean predicted aligned error: 4.54 Å

Radius of gyration: 14.95 Å; Cα contacts (8 Å, |Δi|>4): 190; chains: 1; bounding box: 41×20×40 Å

pLDDT: mean 89.58, std 7.09, range [52.34, 96.94]